Protein AF-A0A2P7NRG8-F1 (afdb_monomer)

Sequence (167 aa):
MPRMRILTASEQETFDRPPVFDHRERKQYFSLPKGLMDIATTLRSPISQIGFLLMCGYFKATKRFYLPQDFHKRDIEAVARILTLQNVNFTADGYPKQTRARHQKFILDFYGFAPFNEKAKTSIAVEVSTMTRAHLKPKLIFDRCVDFLIQQRTQVPTVRSLTDIIR

Radius of gyration: 17.37 Å; Cα contacts (8 Å, |Δi|>4): 167; chains: 1; bounding box: 46×34×47 Å

Nearest PDB structures (foldseek):
  7qd6-assembly1_A  TM=7.737E-01  e=8.400E-04  Bacillus thuringiensis
  7qd8-assembly1_B  TM=7.919E-01  e=2.212E-03  Bacillus thuringiensis

Organism: NCBI:txid2116706

Foldseek 3Di:
DDQPPLDDPVRQCCLQAQDDDDPVLLVVLLPDPPVQLVVLLPDPDLLLSLQLSQQSSSCVVQLAGHQQVRDDPVSSVSSCVVSVHPPDDHDSVVCDPVSVVVSVVVSLVVVVAAECDPVLLVVLLVVLVVVVVVVDRSNVSLVVSSVVRVVVRYRDDHPVSSSVSND

pLDDT: mean 94.19, std 7.09, range [42.94, 98.44]

InterPro domains:
  IPR025296 Domain of unknown function DUF4158 [PF13700] (6-166)

Secondary structure (DSSP, 8-state):
-----SS-HHHHHHHHSPP---HHHHHHHH---HHHHHHHHH-SSHHHHHHHHHHHHHHHHHS----GGGS-HHHHHHHHHHTT--S----STTS-HHHHHHHHHHHHHHHT-B---HHHHHHHHHHHHHHHHTT--HHHHHHHHHHHHHHTTB----HHHHHHHH-

Solvent-accessible surface area (backbone atoms only — not comparable to full-atom values): 9735 Å² total; per-residue (Å²): 129,87,76,85,73,63,59,55,72,67,58,45,50,61,68,61,43,67,82,86,68,56,74,67,49,44,56,60,39,62,59,60,58,66,74,61,48,54,55,34,70,70,44,91,42,72,47,49,25,39,53,47,49,52,48,48,18,46,25,71,75,65,44,31,83,70,59,65,82,60,59,53,68,71,56,55,56,50,44,29,54,76,69,72,52,73,93,75,82,76,50,47,80,69,52,44,70,69,61,49,53,54,48,51,50,54,51,26,62,72,73,62,32,43,77,72,44,71,71,52,51,55,55,47,43,56,52,47,53,53,42,54,75,68,66,54,55,63,49,59,51,52,54,49,52,51,52,50,28,55,74,69,31,27,38,46,74,49,61,65,62,52,56,63,59,74,100

Mean predicted aligned error: 3.62 Å

Structure (mmCIF, N/CA/C/O backbone):
data_AF-A0A2P7NRG8-F1
#
_entry.id   AF-A0A2P7NRG8-F1
#
loop_
_atom_site.group_PDB
_atom_site.id
_atom_site.type_symbol
_atom_site.label_atom_id
_atom_site.label_alt_id
_atom_site.label_comp_id
_atom_site.label_asym_id
_atom_site.label_entity_id
_atom_site.label_seq_id
_atom_site.pdbx_PDB_ins_code
_atom_site.Cartn_x
_atom_site.Cartn_y
_atom_site.Cartn_z
_atom_site.occupancy
_atom_site.B_iso_or_equiv
_atom_site.auth_seq_id
_atom_site.auth_comp_id
_atom_site.auth_asym_id
_atom_site.auth_atom_id
_atom_site.pdbx_PDB_model_num
ATOM 1 N N . MET A 1 1 ? -7.342 19.104 24.557 1.00 42.94 1 MET A N 1
ATOM 2 C CA . MET A 1 1 ? -7.754 17.726 24.904 1.00 42.94 1 MET A CA 1
ATOM 3 C C . MET A 1 1 ? -6.701 16.748 24.392 1.00 42.94 1 MET A C 1
ATOM 5 O O . MET A 1 1 ? -6.263 16.929 23.258 1.00 42.94 1 MET A O 1
ATOM 9 N N . PRO A 1 2 ? -6.243 15.773 25.195 1.00 47.59 2 PRO A N 1
ATOM 10 C CA . PRO A 1 2 ? -5.297 14.758 24.737 1.00 47.59 2 PRO A CA 1
ATOM 11 C C . PRO A 1 2 ? -5.916 13.935 23.598 1.00 47.59 2 PRO A C 1
ATOM 13 O O . PRO A 1 2 ? -7.058 13.490 23.679 1.00 47.59 2 PRO A O 1
ATOM 16 N N . ARG A 1 3 ? -5.173 13.787 22.497 1.00 57.59 3 ARG A N 1
ATOM 17 C CA . ARG A 1 3 ? -5.624 13.081 21.291 1.00 57.59 3 ARG A CA 1
ATOM 18 C C . ARG A 1 3 ? -5.752 11.587 21.606 1.00 57.59 3 ARG A C 1
ATOM 20 O O . ARG A 1 3 ? -4.768 10.977 22.018 1.00 57.59 3 ARG A O 1
ATOM 27 N N . MET A 1 4 ? -6.925 10.989 21.376 1.00 69.62 4 MET A N 1
ATOM 28 C CA . MET A 1 4 ? -7.108 9.539 21.505 1.00 69.62 4 MET A CA 1
ATOM 29 C C . MET A 1 4 ? -6.109 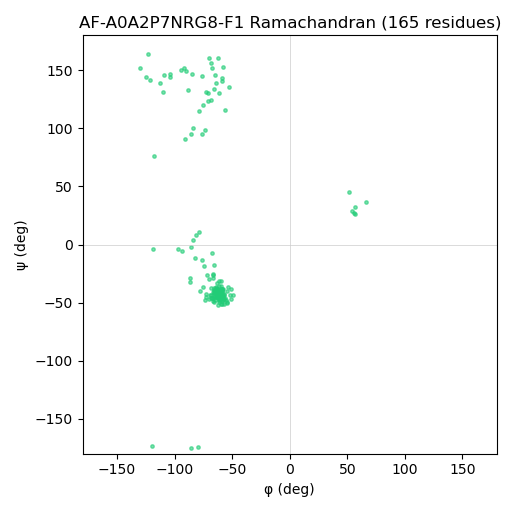8.811 20.596 1.00 69.62 4 MET A C 1
ATOM 31 O O . MET A 1 4 ? -6.137 8.952 19.367 1.00 69.62 4 MET A O 1
ATOM 35 N N . ARG A 1 5 ? -5.197 8.052 21.209 1.00 80.44 5 ARG A N 1
ATOM 36 C CA . ARG A 1 5 ? -4.162 7.289 20.512 1.00 80.44 5 ARG A CA 1
ATOM 37 C C . ARG A 1 5 ? -4.694 5.888 20.221 1.00 80.44 5 ARG A C 1
ATOM 39 O O . ARG A 1 5 ? -4.578 4.999 21.051 1.00 80.44 5 ARG A O 1
ATOM 46 N N . ILE A 1 6 ? -5.308 5.727 19.047 1.00 89.00 6 ILE A N 1
ATOM 47 C CA . ILE A 1 6 ? -5.890 4.450 18.590 1.00 89.00 6 ILE A CA 1
ATOM 48 C C . ILE A 1 6 ? -4.800 3.384 18.393 1.00 89.00 6 ILE A C 1
ATOM 50 O O . ILE A 1 6 ? -4.977 2.239 18.796 1.00 89.00 6 ILE A O 1
ATOM 54 N N . LEU A 1 7 ? -3.667 3.789 17.811 1.00 91.38 7 LEU A N 1
ATOM 55 C CA . LEU A 1 7 ? -2.483 2.962 17.575 1.00 91.38 7 LEU A CA 1
ATOM 56 C C . LEU A 1 7 ? -1.244 3.613 18.207 1.00 91.38 7 LEU A C 1
ATOM 58 O O . LEU A 1 7 ? -1.085 4.842 18.172 1.00 91.38 7 LEU A O 1
ATOM 62 N N . THR A 1 8 ? -0.337 2.799 18.742 1.00 92.62 8 THR A N 1
ATOM 63 C CA . THR A 1 8 ? 1.008 3.212 19.174 1.00 92.62 8 THR A CA 1
ATOM 64 C C . THR A 1 8 ? 1.829 3.733 17.988 1.00 92.62 8 THR A C 1
ATOM 66 O O . THR A 1 8 ? 1.511 3.456 16.840 1.00 92.62 8 THR A O 1
ATOM 69 N N . ALA A 1 9 ? 2.900 4.498 18.226 1.00 90.69 9 ALA A N 1
ATOM 70 C CA . ALA A 1 9 ? 3.699 5.060 17.123 1.00 90.69 9 ALA A CA 1
ATOM 71 C C . ALA A 1 9 ? 4.312 3.961 16.241 1.00 90.69 9 ALA A C 1
ATOM 73 O O . ALA A 1 9 ? 4.294 4.091 15.024 1.00 90.69 9 ALA A O 1
ATOM 74 N N . SER A 1 10 ? 4.774 2.869 16.855 1.00 92.62 10 SER A N 1
ATOM 75 C CA . SER A 1 10 ? 5.335 1.722 16.139 1.00 92.62 10 SER A CA 1
ATOM 76 C C . SER A 1 10 ? 4.292 1.013 15.269 1.00 92.62 10 SER A C 1
ATOM 78 O O . SER A 1 10 ? 4.576 0.685 14.120 1.00 92.62 10 SER A O 1
ATOM 80 N N . GLU A 1 11 ? 3.057 0.846 15.753 1.00 93.56 11 GLU A N 1
ATOM 81 C CA . GLU A 1 11 ? 1.967 0.287 14.940 1.00 93.56 11 GLU A CA 1
ATOM 82 C C . GLU A 1 11 ? 1.607 1.202 13.767 1.00 93.56 11 GLU A C 1
ATOM 84 O O . GLU A 1 11 ? 1.375 0.718 12.660 1.00 93.56 11 GLU A O 1
ATOM 89 N N . GLN A 1 12 ? 1.593 2.523 13.985 1.00 93.19 12 GLN A N 1
ATOM 90 C CA . GLN A 1 12 ? 1.319 3.475 12.907 1.00 93.19 12 GLN A CA 1
ATOM 91 C C . GLN A 1 12 ? 2.399 3.423 11.828 1.00 93.19 12 GLN A C 1
ATOM 93 O O . GLN A 1 12 ? 2.084 3.365 10.641 1.00 93.19 12 GLN A O 1
ATOM 98 N N . GLU A 1 13 ? 3.664 3.403 12.243 1.00 92.19 13 GLU A N 1
ATOM 99 C CA . GLU A 1 13 ? 4.799 3.285 11.336 1.00 92.19 13 GLU A CA 1
ATOM 100 C C . GLU A 1 13 ? 4.755 1.972 10.551 1.00 92.19 13 GLU A C 1
ATOM 102 O O . GLU A 1 13 ? 4.881 1.990 9.329 1.00 92.19 13 GLU A O 1
ATOM 107 N N . THR A 1 14 ? 4.491 0.852 11.225 1.00 93.31 14 THR A N 1
ATOM 108 C CA . THR A 1 14 ? 4.376 -0.468 10.586 1.00 93.31 14 THR A CA 1
ATOM 109 C C . THR A 1 14 ? 3.272 -0.487 9.530 1.00 93.31 14 THR A C 1
ATOM 111 O O . THR A 1 14 ? 3.451 -1.058 8.458 1.00 93.31 14 THR A O 1
ATOM 114 N N . PHE A 1 15 ? 2.137 0.161 9.803 1.00 94.31 15 PHE A N 1
ATOM 115 C CA . PHE A 1 15 ? 1.013 0.219 8.872 1.00 94.31 15 PHE A CA 1
ATOM 116 C C . PHE A 1 15 ? 1.281 1.138 7.669 1.00 94.31 15 PHE A C 1
ATOM 118 O O . PHE A 1 15 ? 0.936 0.816 6.527 1.00 94.31 15 PHE A O 1
ATOM 125 N N . ASP A 1 16 ? 1.872 2.311 7.907 1.00 94.88 16 ASP A N 1
ATOM 126 C CA . ASP A 1 16 ? 2.075 3.312 6.860 1.00 94.88 16 ASP A CA 1
ATOM 127 C C . ASP A 1 16 ? 3.324 3.052 5.996 1.00 94.88 16 ASP A C 1
ATOM 129 O O . ASP A 1 16 ? 3.419 3.642 4.917 1.00 94.88 16 ASP A O 1
ATOM 133 N N . ARG A 1 17 ? 4.220 2.136 6.397 1.00 96.19 17 ARG A N 1
ATOM 134 C CA . ARG A 1 17 ? 5.406 1.692 5.636 1.00 96.19 17 ARG A CA 1
ATOM 135 C C . ARG A 1 17 ? 5.130 0.465 4.752 1.00 96.19 17 ARG A C 1
ATOM 137 O O . ARG A 1 17 ? 4.270 -0.350 5.090 1.00 96.19 17 ARG A O 1
ATOM 144 N N . PRO A 1 18 ? 5.859 0.288 3.629 1.00 97.31 18 PRO A N 1
ATOM 145 C CA . PRO A 1 18 ? 5.776 -0.946 2.856 1.00 97.31 18 PRO A CA 1
ATOM 146 C C . PRO A 1 18 ? 6.159 -2.164 3.705 1.00 97.31 18 PRO A C 1
ATOM 148 O O . PRO A 1 18 ? 7.100 -2.069 4.503 1.00 97.31 18 PRO A O 1
ATOM 151 N N . PRO A 1 19 ? 5.498 -3.318 3.507 1.00 96.38 19 PRO A N 1
ATOM 152 C CA . PRO A 1 19 ? 5.846 -4.544 4.215 1.00 96.38 19 PRO A CA 1
ATOM 153 C C . PRO A 1 19 ? 7.299 -4.941 3.931 1.00 96.38 19 PRO A C 1
ATOM 155 O O . PRO A 1 19 ? 7.789 -4.816 2.806 1.00 96.38 19 PRO A O 1
ATOM 158 N N . VAL A 1 20 ? 7.994 -5.428 4.957 1.00 96.62 20 VAL A N 1
ATOM 159 C CA . VAL A 1 20 ? 9.345 -5.975 4.809 1.00 96.62 20 VAL A CA 1
ATOM 160 C C . VAL A 1 20 ? 9.218 -7.428 4.378 1.00 96.62 20 VAL A C 1
ATOM 162 O O . VAL A 1 20 ? 8.970 -8.296 5.207 1.00 96.62 20 VAL A O 1
ATOM 165 N N . PHE A 1 21 ? 9.392 -7.689 3.085 1.00 97.06 21 PHE A N 1
ATOM 166 C CA . PHE A 1 21 ? 9.277 -9.046 2.562 1.00 97.06 21 PHE A CA 1
ATOM 167 C C . PHE A 1 21 ? 10.496 -9.915 2.886 1.00 97.06 21 PHE A C 1
ATOM 169 O O . PHE A 1 21 ? 11.649 -9.465 2.820 1.00 97.06 21 PHE A O 1
ATOM 176 N N . ASP A 1 22 ? 10.263 -11.198 3.135 1.00 95.88 22 ASP A N 1
ATOM 177 C CA . ASP A 1 22 ? 11.290 -12.235 3.071 1.00 95.88 22 ASP A CA 1
ATOM 178 C C . ASP A 1 22 ? 11.563 -12.681 1.612 1.00 95.88 22 ASP A C 1
ATOM 180 O O . ASP A 1 22 ? 11.105 -12.074 0.639 1.00 95.88 22 ASP A O 1
ATOM 184 N N . HIS A 1 23 ? 12.394 -13.705 1.407 1.00 92.81 23 HIS A N 1
ATOM 185 C CA . HIS A 1 23 ? 12.678 -14.207 0.056 1.00 92.81 23 HIS A CA 1
ATOM 186 C C . HIS A 1 23 ? 11.446 -14.840 -0.622 1.00 92.81 23 HIS A C 1
ATOM 188 O O . HIS A 1 23 ? 11.235 -14.658 -1.826 1.00 92.81 23 HIS A O 1
ATOM 194 N N . ARG A 1 24 ? 10.637 -15.596 0.129 1.00 95.31 24 ARG A N 1
ATOM 195 C CA . ARG A 1 24 ? 9.447 -16.288 -0.387 1.00 95.31 24 ARG A CA 1
ATOM 196 C C . ARG A 1 24 ? 8.363 -15.282 -0.755 1.00 95.31 24 ARG A C 1
ATOM 198 O O . ARG A 1 24 ? 7.804 -15.369 -1.846 1.00 95.31 24 ARG A O 1
ATOM 205 N N . GLU A 1 25 ? 8.142 -14.289 0.095 1.00 97.06 25 GLU A N 1
ATOM 206 C CA . GLU A 1 25 ? 7.196 -13.202 -0.120 1.00 97.06 25 GLU A CA 1
ATOM 207 C C . GLU A 1 25 ? 7.583 -12.349 -1.326 1.00 97.06 25 GLU A C 1
ATOM 209 O O . GLU A 1 25 ? 6.726 -12.071 -2.160 1.00 97.06 25 GLU A O 1
ATOM 214 N N . ARG A 1 26 ? 8.868 -12.011 -1.513 1.00 96.12 26 ARG A N 1
ATOM 215 C CA . ARG A 1 26 ? 9.313 -11.326 -2.744 1.00 96.12 26 ARG A CA 1
ATOM 216 C C . ARG A 1 26 ? 8.964 -12.128 -3.991 1.00 96.12 26 ARG A C 1
ATOM 218 O O . ARG A 1 26 ? 8.422 -11.572 -4.943 1.00 96.12 26 ARG A O 1
ATOM 225 N N . LYS A 1 27 ? 9.240 -13.436 -3.983 1.00 93.06 27 LYS A N 1
ATOM 226 C CA . LYS A 1 27 ? 8.897 -14.321 -5.105 1.00 93.06 27 LYS A CA 1
ATOM 227 C C . LYS A 1 27 ? 7.386 -14.349 -5.344 1.00 93.06 27 LYS A C 1
ATOM 229 O O . LYS A 1 27 ? 6.956 -14.297 -6.489 1.00 93.06 27 LYS A O 1
ATOM 234 N N . GLN A 1 28 ? 6.580 -14.390 -4.287 1.00 95.19 28 GLN A N 1
ATOM 235 C CA . GLN A 1 28 ? 5.120 -14.419 -4.378 1.00 95.19 28 GLN A CA 1
ATOM 236 C C . GLN A 1 28 ? 4.518 -13.091 -4.859 1.00 95.19 28 GLN A C 1
ATOM 238 O O . GLN A 1 28 ? 3.625 -13.081 -5.714 1.00 95.19 28 GLN A O 1
ATOM 243 N N . TYR A 1 29 ? 4.956 -11.965 -4.298 1.00 96.94 29 TYR A N 1
ATOM 244 C CA . TYR A 1 29 ? 4.340 -10.662 -4.533 1.00 96.94 29 TYR A CA 1
ATOM 245 C C . TYR A 1 29 ? 4.887 -9.955 -5.772 1.00 96.94 29 TYR A C 1
ATOM 247 O O . TYR A 1 29 ? 4.120 -9.256 -6.429 1.00 96.94 29 TYR A O 1
ATOM 255 N N . PHE A 1 30 ? 6.146 -10.193 -6.157 1.00 95.44 30 PHE A N 1
ATOM 256 C CA . PHE A 1 30 ? 6.718 -9.657 -7.399 1.00 95.44 30 PHE A CA 1
ATOM 257 C C . PHE A 1 30 ? 6.614 -10.611 -8.595 1.00 95.44 30 PHE A C 1
ATOM 259 O O . PHE A 1 30 ? 6.884 -10.202 -9.721 1.00 95.44 30 PHE A O 1
ATOM 266 N N . SER A 1 31 ? 6.142 -11.848 -8.397 1.00 91.81 31 SER A N 1
ATOM 267 C CA . SER A 1 31 ? 5.600 -12.651 -9.497 1.00 91.81 31 SER A CA 1
ATOM 268 C C . SER A 1 31 ? 4.201 -12.132 -9.847 1.00 91.81 31 SER A C 1
ATOM 270 O O . SER A 1 31 ? 3.196 -12.437 -9.187 1.00 91.81 31 SER A O 1
ATOM 272 N N . LEU A 1 32 ? 4.159 -11.254 -10.850 1.00 90.00 32 LEU A N 1
ATOM 273 C CA . LEU A 1 32 ? 2.937 -10.617 -11.326 1.00 90.00 32 LEU A CA 1
ATOM 274 C C . LEU A 1 32 ? 2.334 -11.379 -12.517 1.00 90.00 32 LEU A C 1
ATOM 276 O O . LEU A 1 32 ? 3.072 -11.976 -13.303 1.00 90.00 32 LEU A O 1
ATOM 280 N N . PRO A 1 33 ? 1.000 -11.337 -12.690 1.00 92.19 33 PRO A N 1
ATOM 281 C CA . PRO A 1 33 ? 0.352 -11.856 -13.888 1.00 92.19 33 PRO A CA 1
ATOM 282 C C . PRO A 1 33 ? 0.870 -11.177 -15.158 1.00 92.19 33 PRO A C 1
ATOM 284 O O . PRO A 1 33 ? 1.236 -9.999 -15.133 1.00 92.19 33 PRO A O 1
ATOM 287 N N . LYS A 1 34 ? 0.807 -11.901 -16.283 1.00 91.38 34 LYS A N 1
ATOM 288 C CA . LYS A 1 34 ? 1.301 -11.437 -17.587 1.00 91.38 34 LYS A CA 1
ATOM 289 C C . LYS A 1 34 ? 0.806 -10.031 -17.949 1.00 91.38 34 LYS A C 1
ATOM 291 O O . LYS A 1 34 ? 1.620 -9.200 -18.312 1.00 91.38 34 LYS A O 1
ATOM 296 N N . GLY A 1 35 ? -0.475 -9.718 -17.734 1.00 91.38 35 GLY A N 1
ATOM 297 C CA . GLY A 1 35 ? -1.022 -8.390 -18.051 1.00 91.38 35 GLY A CA 1
ATOM 298 C C . GLY A 1 35 ? -0.334 -7.222 -17.325 1.00 91.38 35 GLY A C 1
ATOM 299 O O . GLY A 1 35 ? -0.105 -6.179 -17.929 1.00 91.38 35 GLY A O 1
ATOM 300 N N . LEU A 1 36 ? 0.057 -7.392 -16.055 1.00 93.81 36 LEU A N 1
ATOM 301 C CA . LEU A 1 36 ? 0.825 -6.367 -15.334 1.00 93.81 36 LEU A CA 1
ATOM 302 C C . LEU A 1 36 ? 2.287 -6.330 -15.796 1.00 93.81 36 LEU A C 1
ATOM 304 O O . LEU A 1 36 ? 2.865 -5.251 -15.897 1.00 93.81 36 LEU A O 1
ATOM 308 N N . MET A 1 37 ? 2.880 -7.487 -16.099 1.00 93.56 37 MET A N 1
ATOM 309 C CA . MET A 1 37 ? 4.241 -7.544 -16.641 1.00 93.56 37 MET A CA 1
ATOM 310 C C . MET A 1 37 ? 4.338 -6.884 -18.020 1.00 93.56 37 MET A C 1
ATOM 312 O O . MET A 1 37 ? 5.282 -6.138 -18.257 1.00 93.56 37 MET A O 1
ATOM 316 N N . ASP A 1 38 ? 3.346 -7.081 -18.887 1.00 92.94 38 ASP A N 1
ATOM 317 C CA . ASP A 1 38 ? 3.278 -6.456 -20.209 1.00 92.94 38 ASP A CA 1
ATOM 318 C C . ASP A 1 38 ? 3.168 -4.927 -20.082 1.00 92.94 38 ASP A C 1
ATOM 320 O O . ASP A 1 38 ? 3.883 -4.190 -20.757 1.00 92.94 38 ASP A O 1
ATOM 324 N N . ILE A 1 39 ? 2.351 -4.416 -19.148 1.00 92.44 39 ILE A N 1
ATOM 325 C CA . ILE A 1 39 ? 2.325 -2.972 -18.859 1.00 92.44 39 ILE A CA 1
ATOM 326 C C . ILE A 1 39 ? 3.711 -2.504 -18.420 1.00 92.44 39 ILE A C 1
ATOM 328 O O . ILE A 1 39 ? 4.212 -1.516 -18.952 1.00 92.44 39 ILE A O 1
ATOM 332 N N . ALA A 1 40 ? 4.347 -3.211 -17.485 1.00 92.31 40 ALA A N 1
ATOM 333 C CA . ALA A 1 40 ? 5.650 -2.820 -16.975 1.00 92.31 40 ALA A CA 1
ATOM 334 C C . ALA A 1 40 ? 6.703 -2.718 -18.081 1.00 92.31 40 ALA A C 1
ATOM 336 O O . ALA A 1 40 ? 7.395 -1.709 -18.161 1.00 92.31 40 ALA A O 1
ATOM 337 N N . THR A 1 41 ? 6.806 -3.713 -18.960 1.00 89.00 41 THR A N 1
ATOM 338 C CA . THR A 1 41 ? 7.824 -3.730 -20.021 1.00 89.00 41 THR A CA 1
ATOM 339 C C . THR A 1 41 ? 7.614 -2.632 -21.064 1.00 89.00 41 THR A C 1
ATOM 341 O O . THR A 1 41 ? 8.592 -2.145 -21.623 1.00 89.00 41 THR A O 1
ATOM 344 N N . THR A 1 42 ? 6.380 -2.156 -21.266 1.00 91.81 42 THR A N 1
ATOM 345 C CA . THR A 1 42 ? 6.093 -1.027 -22.176 1.00 91.81 42 THR A CA 1
ATOM 346 C C . THR A 1 42 ? 6.454 0.355 -21.609 1.00 91.81 42 THR A C 1
ATOM 348 O O . THR A 1 42 ? 6.495 1.340 -22.353 1.00 91.81 42 THR A O 1
ATOM 351 N N . LEU A 1 43 ? 6.723 0.477 -20.301 1.00 93.81 43 LEU A N 1
ATOM 352 C CA . LEU A 1 43 ? 7.100 1.759 -19.699 1.00 93.81 43 LEU A CA 1
ATOM 353 C C . LEU A 1 43 ? 8.515 2.166 -20.132 1.00 93.81 43 LEU A C 1
ATOM 355 O O . LEU A 1 43 ? 9.468 1.410 -19.989 1.00 93.81 43 LEU A O 1
ATOM 359 N N . ARG A 1 44 ? 8.663 3.414 -20.594 1.00 88.69 44 ARG A N 1
ATOM 360 C CA . ARG A 1 44 ? 9.900 3.921 -21.223 1.00 88.69 44 ARG A CA 1
ATOM 361 C C . ARG A 1 44 ? 11.115 4.030 -20.297 1.00 88.69 44 ARG A C 1
ATOM 363 O O . ARG A 1 44 ? 12.239 4.009 -20.777 1.00 88.69 44 ARG A O 1
ATOM 370 N N . SER A 1 45 ? 10.903 4.243 -18.998 1.00 93.81 45 SER A N 1
ATOM 371 C CA . SER A 1 45 ? 11.983 4.517 -18.041 1.00 93.81 45 SER A CA 1
ATOM 372 C C . SER A 1 45 ? 12.176 3.338 -17.089 1.00 93.81 45 SER A C 1
ATOM 374 O O . SER A 1 45 ? 11.191 2.950 -16.452 1.00 93.81 45 SER A O 1
ATOM 376 N N . PRO A 1 46 ? 13.414 2.849 -16.883 1.00 95.69 46 PRO A N 1
ATOM 377 C CA . PRO A 1 46 ? 13.723 1.820 -15.887 1.00 95.69 46 PRO A CA 1
ATOM 378 C C . PRO A 1 46 ? 13.182 2.140 -14.485 1.00 95.69 46 PRO A C 1
ATOM 380 O O . PRO A 1 46 ? 12.647 1.268 -13.804 1.00 95.69 46 PRO A O 1
ATOM 383 N N . ILE A 1 47 ? 13.225 3.413 -14.073 1.00 96.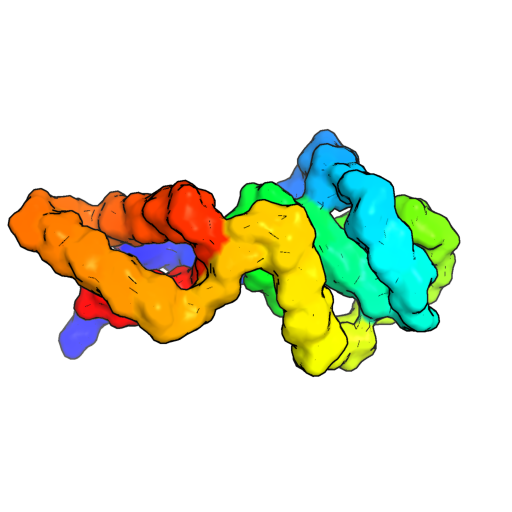31 47 ILE A N 1
ATOM 384 C CA . ILE A 1 47 ? 12.671 3.863 -12.785 1.00 96.31 47 ILE A CA 1
ATOM 385 C C . ILE A 1 47 ? 11.151 3.664 -12.747 1.00 96.31 47 ILE A C 1
ATOM 387 O O . ILE A 1 47 ? 10.605 3.2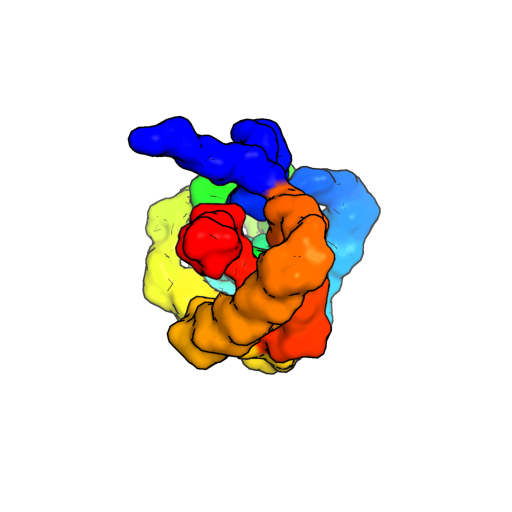09 -11.744 1.00 96.31 47 ILE A O 1
ATOM 391 N N . SER A 1 48 ? 10.458 3.963 -13.849 1.00 96.31 48 SER A N 1
ATOM 392 C CA . SER A 1 48 ? 9.010 3.750 -13.950 1.00 96.31 48 SER A CA 1
ATOM 393 C C . SER A 1 48 ? 8.647 2.266 -13.973 1.00 96.31 48 SER A C 1
ATOM 395 O O . SER A 1 48 ? 7.651 1.900 -13.355 1.00 96.31 48 SER A O 1
ATOM 397 N N . GLN A 1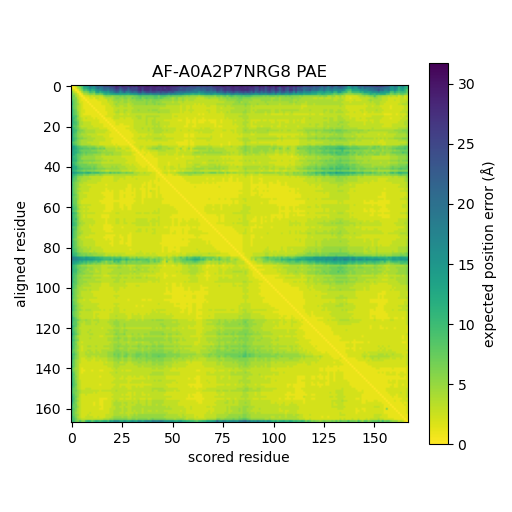 49 ? 9.448 1.421 -14.630 1.00 96.88 49 GLN A N 1
ATOM 398 C CA . GLN A 1 49 ? 9.257 -0.034 -14.647 1.00 96.88 49 GLN A CA 1
ATOM 399 C C . GLN A 1 49 ? 9.380 -0.622 -13.237 1.00 96.88 49 GLN A C 1
ATOM 401 O O . GLN A 1 49 ? 8.462 -1.286 -12.754 1.00 96.88 49 GLN A O 1
ATOM 406 N N . ILE A 1 50 ? 10.478 -0.302 -12.543 1.00 97.38 50 ILE A N 1
ATOM 407 C CA . ILE A 1 50 ? 10.725 -0.752 -11.169 1.00 97.38 50 ILE A CA 1
ATOM 408 C C . ILE A 1 50 ? 9.641 -0.221 -10.228 1.00 97.38 50 ILE A C 1
ATOM 410 O O . ILE A 1 50 ? 9.029 -0.983 -9.481 1.00 97.38 50 ILE A O 1
ATOM 414 N N . GLY A 1 51 ? 9.360 1.082 -10.293 1.00 97.62 51 GLY A N 1
ATOM 415 C CA . GLY A 1 51 ? 8.357 1.722 -9.448 1.00 97.62 51 GLY A CA 1
ATOM 416 C C . GLY A 1 51 ? 6.950 1.160 -9.658 1.00 97.62 51 GLY A C 1
ATOM 417 O O . GLY A 1 51 ? 6.191 1.032 -8.697 1.00 97.62 51 GLY A O 1
ATOM 418 N N . PHE A 1 52 ? 6.598 0.788 -10.892 1.00 98.06 52 PHE A N 1
ATOM 419 C CA . PHE A 1 52 ? 5.330 0.131 -11.200 1.00 98.06 52 PHE A CA 1
ATOM 420 C C . PHE A 1 52 ? 5.250 -1.274 -10.593 1.00 98.06 52 PHE A C 1
ATOM 422 O O . PHE A 1 52 ? 4.272 -1.573 -9.905 1.00 98.06 52 PHE A O 1
ATOM 429 N N . LEU A 1 53 ? 6.280 -2.112 -10.775 1.00 97.69 53 LEU A N 1
ATOM 430 C CA . LEU A 1 53 ? 6.314 -3.468 -10.208 1.00 97.69 53 LEU A CA 1
ATOM 431 C C . LEU A 1 53 ? 6.250 -3.464 -8.678 1.00 97.69 53 LEU A C 1
ATOM 433 O O . LEU A 1 53 ? 5.503 -4.251 -8.096 1.00 97.69 53 LEU A O 1
ATOM 437 N N . LEU A 1 54 ? 6.990 -2.560 -8.030 1.00 98.19 54 LEU A N 1
ATOM 438 C CA . LEU A 1 54 ? 6.961 -2.410 -6.574 1.00 98.19 54 LEU A CA 1
ATOM 439 C C . LEU A 1 54 ? 5.562 -2.044 -6.084 1.00 98.19 54 LEU A C 1
ATOM 441 O O . LEU A 1 54 ? 5.040 -2.685 -5.175 1.00 98.19 54 LEU A O 1
ATOM 445 N N . MET A 1 55 ? 4.910 -1.071 -6.727 1.00 98.25 55 MET A N 1
ATOM 446 C CA . MET A 1 55 ? 3.532 -0.711 -6.389 1.00 98.25 55 MET A CA 1
ATOM 447 C C . MET A 1 55 ? 2.563 -1.873 -6.594 1.00 98.25 55 MET A C 1
ATOM 449 O O . MET A 1 55 ? 1.684 -2.068 -5.758 1.00 98.25 55 MET A O 1
ATOM 453 N N . CYS A 1 56 ? 2.728 -2.661 -7.658 1.00 98.19 56 CYS A N 1
ATOM 454 C CA . CYS A 1 56 ? 1.916 -3.853 -7.883 1.00 98.19 56 CYS A CA 1
ATOM 455 C C . CYS A 1 56 ? 2.097 -4.877 -6.760 1.00 98.19 56 CYS A C 1
ATOM 457 O O . CYS A 1 56 ? 1.103 -5.384 -6.245 1.00 98.19 56 CYS A O 1
ATOM 459 N N . GLY A 1 57 ? 3.341 -5.181 -6.379 1.00 98.00 57 GLY A N 1
ATOM 460 C CA . GLY A 1 57 ? 3.638 -6.177 -5.351 1.00 98.00 57 GLY A CA 1
ATOM 461 C C . GLY A 1 57 ? 3.181 -5.749 -3.960 1.00 98.00 57 GLY A C 1
ATOM 462 O O . GLY A 1 57 ? 2.498 -6.511 -3.276 1.00 98.00 57 GLY A O 1
ATOM 463 N N . TYR A 1 58 ? 3.465 -4.506 -3.570 1.00 98.44 58 TYR A N 1
ATOM 464 C CA . TYR A 1 58 ? 2.990 -3.963 -2.299 1.00 98.44 58 TYR A CA 1
ATOM 465 C C . TYR A 1 58 ? 1.464 -3.898 -2.249 1.00 98.44 58 TYR A C 1
ATOM 467 O O . TYR A 1 58 ? 0.867 -4.375 -1.286 1.00 9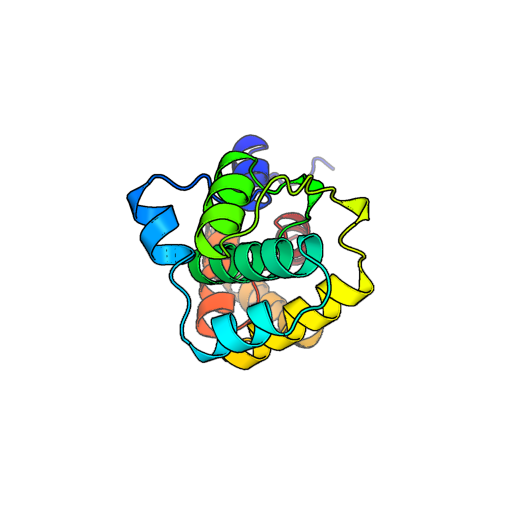8.44 58 TYR A O 1
ATOM 475 N N . PHE A 1 59 ? 0.811 -3.417 -3.313 1.00 98.38 59 PHE A N 1
ATOM 476 C CA . PHE A 1 59 ? -0.648 -3.395 -3.368 1.00 98.38 59 PHE A CA 1
ATOM 477 C C . PHE A 1 59 ? -1.240 -4.808 -3.350 1.00 98.38 59 PHE A C 1
ATOM 479 O O . PHE A 1 59 ? -2.246 -5.043 -2.688 1.00 98.38 59 PHE A O 1
ATOM 486 N N . LYS A 1 60 ? -0.617 -5.784 -4.020 1.00 97.44 60 LYS A N 1
ATOM 487 C CA . LYS A 1 60 ? -1.051 -7.187 -3.976 1.00 97.44 60 LYS A CA 1
ATOM 488 C C . LYS A 1 60 ? -1.081 -7.709 -2.537 1.00 97.44 60 LYS A C 1
ATOM 490 O O . LYS A 1 60 ? -2.069 -8.358 -2.186 1.00 97.44 60 LYS A O 1
ATOM 495 N N . ALA A 1 61 ? -0.067 -7.381 -1.735 1.00 97.31 61 ALA A N 1
ATOM 496 C CA . ALA A 1 61 ? 0.057 -7.794 -0.339 1.00 97.31 61 ALA A CA 1
ATOM 497 C C . ALA A 1 61 ? -0.898 -7.048 0.607 1.00 97.31 61 ALA A C 1
ATOM 499 O O . ALA A 1 61 ? -1.582 -7.684 1.399 1.00 97.31 61 ALA A O 1
ATOM 500 N N . THR A 1 62 ? -0.974 -5.717 0.518 1.00 97.44 62 THR A N 1
ATOM 501 C CA . THR A 1 62 ? -1.600 -4.890 1.571 1.00 97.44 62 THR A CA 1
ATOM 502 C C . THR A 1 62 ? -2.815 -4.084 1.115 1.00 97.44 62 THR A C 1
ATOM 504 O O . THR A 1 62 ? -3.440 -3.401 1.921 1.00 97.44 62 THR A O 1
ATOM 507 N N . LYS A 1 63 ? -3.157 -4.127 -0.180 1.00 98.25 63 LYS A N 1
ATOM 508 C CA . LYS A 1 63 ? -4.209 -3.304 -0.818 1.00 98.25 63 LYS A CA 1
ATOM 509 C C . LYS A 1 63 ? -3.998 -1.795 -0.635 1.00 98.25 63 LYS A C 1
ATOM 511 O O . LYS A 1 63 ? -4.944 -1.006 -0.692 1.00 98.25 63 LYS A O 1
ATOM 516 N N . ARG A 1 64 ? -2.740 -1.389 -0.448 1.00 97.38 64 ARG A N 1
ATOM 517 C CA . ARG A 1 64 ? -2.306 -0.017 -0.178 1.00 97.38 64 ARG A CA 1
ATOM 518 C C . ARG A 1 64 ? -1.166 0.391 -1.109 1.00 97.38 64 ARG A C 1
ATOM 520 O O . ARG A 1 64 ? -0.373 -0.436 -1.551 1.00 97.38 64 ARG A O 1
ATOM 527 N N . PHE A 1 65 ? -1.077 1.690 -1.381 1.00 97.94 65 PHE A N 1
ATOM 528 C CA . PHE A 1 65 ? 0.062 2.295 -2.068 1.00 97.94 65 PHE A CA 1
ATOM 529 C C . PHE A 1 65 ? 0.958 3.052 -1.092 1.00 97.94 65 PHE A C 1
ATOM 531 O O . PHE A 1 65 ? 0.474 3.679 -0.150 1.00 97.94 65 PHE A O 1
ATOM 538 N N . TYR A 1 66 ? 2.255 3.041 -1.383 1.00 97.75 66 TYR A N 1
ATOM 539 C CA . TYR A 1 66 ? 3.296 3.677 -0.582 1.00 97.75 66 TYR A CA 1
ATOM 540 C C . TYR A 1 66 ? 4.088 4.677 -1.421 1.00 97.75 66 TYR A C 1
ATOM 542 O O . TYR A 1 66 ? 4.010 4.673 -2.656 1.00 97.75 66 TYR A O 1
ATOM 550 N N . LEU A 1 67 ? 4.829 5.561 -0.756 1.00 96.44 67 LEU A N 1
ATOM 551 C CA . LEU A 1 67 ? 5.617 6.577 -1.438 1.00 96.44 67 LEU A CA 1
ATOM 552 C C . LEU A 1 67 ? 6.988 6.012 -1.862 1.00 96.44 67 LEU A C 1
ATOM 554 O O . LEU A 1 67 ? 7.537 5.169 -1.154 1.00 96.44 67 LEU A O 1
ATOM 558 N N . PRO A 1 68 ? 7.565 6.460 -2.996 1.00 97.19 68 PRO A N 1
ATOM 559 C CA . PRO A 1 68 ? 8.816 5.906 -3.520 1.00 97.19 68 PRO A CA 1
ATOM 560 C C . PRO A 1 68 ? 10.008 6.014 -2.578 1.00 97.19 68 PRO A C 1
ATOM 562 O O . PRO A 1 68 ? 10.869 5.143 -2.603 1.00 97.19 68 PRO A O 1
ATOM 565 N N . GLN A 1 69 ? 10.063 7.058 -1.747 1.00 96.81 69 GLN A N 1
ATOM 566 C CA . GLN A 1 69 ? 11.129 7.221 -0.757 1.00 96.81 69 GLN A CA 1
ATOM 567 C C . GLN A 1 69 ? 11.107 6.144 0.336 1.00 96.81 69 GLN A C 1
ATOM 569 O O . GLN A 1 69 ? 12.105 5.952 1.020 1.00 96.81 69 GLN A O 1
ATOM 574 N N . ASP A 1 70 ? 9.980 5.446 0.494 1.00 96.94 70 ASP A N 1
ATOM 575 C CA . ASP A 1 70 ? 9.811 4.404 1.500 1.00 96.94 70 ASP A CA 1
ATOM 576 C C . ASP A 1 70 ? 10.054 3.003 0.922 1.00 96.94 70 ASP A C 1
ATOM 578 O O . ASP A 1 70 ? 9.999 2.027 1.665 1.00 96.94 70 ASP A O 1
ATOM 582 N N . PHE A 1 71 ? 10.296 2.881 -0.390 1.00 97.69 71 PHE A N 1
ATOM 583 C CA . PHE A 1 71 ? 10.543 1.592 -1.032 1.00 97.69 71 PHE A CA 1
ATOM 584 C C . PHE A 1 71 ? 11.853 0.976 -0.540 1.00 97.69 71 PHE A C 1
ATOM 586 O O . PHE A 1 71 ? 12.901 1.623 -0.496 1.00 97.69 71 PHE A O 1
ATOM 593 N N . HIS A 1 72 ? 11.803 -0.312 -0.206 1.00 97.25 72 HIS A N 1
ATOM 594 C CA . HIS A 1 72 ? 12.957 -1.008 0.350 1.00 97.25 72 HIS A CA 1
ATOM 595 C C . HIS A 1 72 ? 14.017 -1.244 -0.723 1.00 97.25 72 HIS A C 1
ATOM 597 O O . HIS A 1 72 ? 13.732 -1.818 -1.774 1.00 97.25 72 HIS A O 1
ATOM 603 N N . LYS A 1 73 ? 15.276 -0.900 -0.426 1.00 96.31 73 LYS A N 1
ATOM 604 C CA . LYS A 1 73 ? 16.414 -1.106 -1.343 1.00 96.31 73 LYS A CA 1
ATOM 605 C C . LYS A 1 73 ? 16.499 -2.546 -1.868 1.00 96.31 73 LYS A C 1
ATOM 607 O O . LYS A 1 73 ? 16.667 -2.761 -3.063 1.00 96.31 73 LYS A O 1
ATOM 612 N N . ARG A 1 74 ? 16.299 -3.535 -0.991 1.00 96.06 74 ARG A N 1
ATOM 613 C CA . ARG A 1 74 ? 16.311 -4.965 -1.358 1.00 96.06 74 ARG A CA 1
ATOM 614 C C . ARG A 1 74 ? 15.205 -5.339 -2.344 1.00 96.06 74 ARG A C 1
ATOM 616 O O . ARG A 1 74 ? 15.393 -6.228 -3.169 1.00 96.06 74 ARG A O 1
ATOM 623 N N . ASP A 1 75 ? 14.053 -4.683 -2.251 1.00 97.75 75 ASP A N 1
ATOM 624 C CA . ASP A 1 75 ? 12.929 -4.934 -3.147 1.00 97.75 75 ASP A CA 1
ATOM 625 C C . ASP A 1 75 ? 13.165 -4.256 -4.497 1.00 97.75 75 ASP A C 1
ATOM 627 O O . ASP A 1 75 ? 12.934 -4.878 -5.531 1.00 97.75 75 ASP A O 1
ATOM 631 N N . ILE A 1 76 ? 13.714 -3.035 -4.497 1.00 97.19 76 ILE A N 1
ATOM 632 C CA . ILE A 1 76 ? 14.189 -2.343 -5.706 1.00 97.19 76 ILE A CA 1
ATOM 633 C C . ILE A 1 76 ? 15.184 -3.233 -6.468 1.00 97.19 76 ILE A C 1
ATOM 635 O O . ILE A 1 76 ? 15.000 -3.484 -7.657 1.00 97.19 76 ILE A O 1
ATOM 639 N N . GLU A 1 77 ? 16.197 -3.770 -5.784 1.00 95.88 77 GLU A N 1
ATOM 640 C CA . GLU A 1 77 ? 17.205 -4.665 -6.369 1.00 95.88 77 GLU A CA 1
ATOM 641 C C . GLU A 1 77 ? 16.608 -5.990 -6.869 1.00 95.88 77 GLU A C 1
ATOM 643 O O . GLU A 1 77 ? 17.039 -6.536 -7.888 1.00 95.88 77 GLU A O 1
ATOM 648 N N . ALA A 1 78 ? 15.623 -6.548 -6.160 1.00 95.94 78 ALA A N 1
ATOM 649 C CA . ALA A 1 78 ? 14.929 -7.758 -6.594 1.00 95.94 78 ALA A CA 1
ATOM 650 C C . ALA A 1 78 ? 14.109 -7.507 -7.868 1.00 95.94 78 ALA A C 1
ATOM 652 O O . ALA A 1 78 ? 14.204 -8.276 -8.823 1.00 95.94 78 ALA A O 1
ATOM 653 N N . VAL A 1 79 ? 13.352 -6.411 -7.909 1.00 96.44 79 VAL A N 1
ATOM 654 C CA . VAL A 1 79 ? 12.532 -6.025 -9.061 1.00 96.44 79 VAL A CA 1
ATOM 655 C C . VAL A 1 79 ? 13.393 -5.662 -10.272 1.00 96.44 79 VAL A C 1
ATOM 657 O O . VAL A 1 79 ? 13.076 -6.087 -11.381 1.00 96.44 79 VAL A O 1
ATOM 660 N N . ALA A 1 80 ? 14.510 -4.954 -10.081 1.00 96.06 80 ALA A N 1
ATOM 661 C CA . ALA A 1 80 ? 15.453 -4.664 -11.162 1.00 96.06 80 ALA A CA 1
ATOM 662 C C . ALA A 1 80 ? 15.966 -5.953 -11.828 1.00 96.06 80 ALA A C 1
ATOM 664 O O . ALA A 1 80 ? 15.971 -6.053 -13.054 1.00 96.06 80 ALA A O 1
ATOM 665 N N . ARG A 1 81 ? 16.302 -6.977 -11.027 1.00 94.75 81 ARG A N 1
ATOM 666 C CA . ARG A 1 81 ? 16.708 -8.298 -11.534 1.00 94.75 81 ARG A CA 1
ATOM 667 C C . ARG A 1 81 ? 15.589 -9.018 -12.283 1.00 94.75 81 ARG A C 1
ATOM 669 O O . ARG A 1 81 ? 15.856 -9.584 -13.337 1.00 94.75 81 ARG A O 1
ATOM 676 N N . ILE A 1 82 ? 14.352 -8.975 -11.778 1.00 93.38 82 ILE A N 1
ATOM 677 C CA . ILE A 1 82 ? 13.177 -9.559 -12.459 1.00 93.38 82 ILE A CA 1
ATOM 678 C C . ILE A 1 82 ? 12.982 -8.933 -13.845 1.00 93.38 82 ILE A C 1
ATOM 680 O O . ILE A 1 82 ? 12.655 -9.631 -14.798 1.00 93.38 82 ILE A O 1
ATOM 684 N N . LEU A 1 83 ? 13.216 -7.627 -13.959 1.00 93.31 83 LEU A N 1
ATOM 685 C CA . LEU A 1 83 ? 13.100 -6.881 -15.210 1.00 93.31 83 LEU A CA 1
ATOM 686 C C . LEU A 1 83 ? 14.353 -6.964 -16.092 1.00 93.31 83 LEU A C 1
ATOM 688 O O . LEU A 1 83 ? 14.401 -6.310 -17.129 1.00 93.31 83 LEU A O 1
ATOM 692 N N . THR A 1 84 ? 15.370 -7.742 -15.703 1.00 93.88 84 THR A N 1
ATOM 693 C CA . THR A 1 84 ? 16.665 -7.844 -16.405 1.00 93.88 84 THR A CA 1
ATOM 694 C C . THR A 1 84 ? 17.376 -6.495 -16.594 1.00 93.88 84 THR A C 1
ATOM 696 O O . THR A 1 84 ? 18.162 -6.310 -17.519 1.00 93.88 84 THR A O 1
ATOM 699 N N . LEU A 1 85 ? 17.118 -5.539 -15.698 1.00 93.19 85 LEU A N 1
ATOM 700 C CA . LEU A 1 85 ? 17.695 -4.200 -15.739 1.00 93.19 85 LEU A CA 1
ATOM 701 C C . LEU A 1 85 ? 19.030 -4.167 -14.992 1.00 93.19 85 LEU A C 1
ATOM 703 O O . LEU A 1 85 ? 19.132 -4.633 -13.856 1.00 93.19 85 LEU A O 1
ATOM 707 N N . GLN A 1 86 ? 20.046 -3.569 -15.611 1.00 88.06 86 GLN A N 1
ATOM 708 C CA . GLN A 1 86 ? 21.386 -3.437 -15.036 1.00 88.06 86 GLN A CA 1
ATOM 709 C C . GLN A 1 86 ? 21.680 -1.984 -14.657 1.00 88.06 86 GLN A C 1
ATOM 711 O O . GLN A 1 86 ? 21.246 -1.061 -15.341 1.00 88.06 86 GLN A O 1
ATOM 716 N N . ASN A 1 87 ? 22.438 -1.788 -13.571 1.00 82.69 87 ASN A N 1
ATOM 717 C CA . ASN A 1 87 ? 22.960 -0.486 -13.132 1.00 82.69 87 ASN A CA 1
ATOM 718 C C . ASN A 1 87 ? 21.899 0.620 -12.958 1.00 82.69 87 ASN A C 1
ATOM 720 O O . ASN A 1 87 ? 22.195 1.805 -13.107 1.00 82.69 87 ASN A O 1
ATOM 724 N N . VAL A 1 88 ? 20.655 0.255 -12.631 1.00 85.94 88 VAL A N 1
ATOM 725 C CA . VAL A 1 88 ? 19.593 1.243 -12.420 1.00 85.94 88 VAL A CA 1
ATOM 726 C C . VAL A 1 88 ? 19.735 1.868 -11.042 1.00 85.94 88 VAL A C 1
ATOM 728 O O . VAL A 1 88 ? 19.526 1.213 -10.022 1.00 85.94 88 VAL A O 1
ATOM 731 N N . ASN A 1 89 ? 20.027 3.165 -11.017 1.00 91.06 89 ASN A N 1
ATOM 732 C CA . ASN A 1 89 ? 19.941 3.960 -9.804 1.00 91.06 89 ASN A CA 1
ATOM 733 C C . ASN A 1 89 ? 18.503 4.467 -9.630 1.00 91.06 89 ASN A C 1
ATOM 735 O O . ASN A 1 89 ? 18.101 5.460 -10.239 1.00 91.06 89 ASN A O 1
ATOM 739 N N . PHE A 1 90 ? 17.699 3.746 -8.849 1.00 95.44 90 PHE A N 1
ATOM 740 C CA . PHE A 1 90 ? 16.339 4.177 -8.549 1.00 95.44 90 PHE A CA 1
ATOM 741 C C . PHE A 1 90 ? 16.365 5.388 -7.614 1.00 95.44 90 PHE A C 1
ATOM 743 O O . PHE A 1 90 ? 16.875 5.308 -6.498 1.00 95.44 90 PHE A O 1
ATOM 750 N N . THR A 1 91 ? 15.745 6.486 -8.040 1.00 95.25 91 THR A N 1
ATOM 751 C CA . THR A 1 91 ? 15.543 7.678 -7.213 1.00 95.25 91 THR A CA 1
ATOM 752 C C . THR A 1 91 ? 14.055 7.984 -7.095 1.00 95.25 91 THR A C 1
ATOM 754 O O . THR A 1 91 ? 13.295 7.842 -8.057 1.00 95.25 91 THR A O 1
ATOM 757 N N . ALA A 1 92 ? 13.623 8.418 -5.908 1.00 93.50 92 ALA A N 1
ATOM 758 C CA . ALA A 1 92 ? 12.223 8.762 -5.662 1.00 93.50 92 ALA A CA 1
ATOM 759 C C . ALA A 1 92 ? 11.734 9.892 -6.590 1.00 93.50 92 ALA A C 1
ATOM 761 O O . ALA A 1 92 ? 10.616 9.828 -7.105 1.00 93.50 92 ALA A O 1
ATOM 762 N N . ASP A 1 93 ? 12.596 10.874 -6.863 1.00 94.00 93 ASP A N 1
ATOM 763 C CA . ASP A 1 93 ? 12.299 12.016 -7.735 1.00 94.00 93 ASP A CA 1
ATOM 764 C C . ASP A 1 93 ? 12.181 11.620 -9.211 1.00 94.00 93 ASP A C 1
ATOM 766 O O . ASP A 1 93 ? 11.377 12.191 -9.949 1.00 94.00 93 ASP A O 1
ATOM 770 N N . GLY A 1 94 ? 12.898 10.570 -9.628 1.00 93.81 94 GLY A N 1
ATOM 771 C CA . GLY A 1 94 ? 12.750 9.964 -10.950 1.00 93.81 94 GLY A CA 1
ATOM 772 C C . GLY A 1 94 ? 11.398 9.271 -11.159 1.00 93.81 94 GLY A C 1
ATOM 773 O O . GLY A 1 94 ? 11.092 8.853 -12.279 1.00 93.81 94 GLY A O 1
ATOM 774 N N . TYR A 1 95 ? 10.572 9.155 -10.108 1.00 96.06 95 TYR A N 1
ATOM 775 C CA . TYR A 1 95 ? 9.231 8.582 -10.164 1.00 96.06 95 TYR A CA 1
ATOM 776 C C . TYR A 1 95 ? 8.137 9.606 -9.788 1.00 96.06 95 TYR A C 1
ATOM 778 O O . TYR A 1 95 ? 7.560 9.587 -8.688 1.00 96.06 95 TYR A O 1
ATOM 786 N N . PRO A 1 96 ? 7.805 10.529 -10.712 1.00 95.38 96 PRO A N 1
ATOM 787 C CA . PRO A 1 96 ? 6.992 11.697 -10.403 1.00 95.38 96 PRO A CA 1
ATOM 788 C C . PRO A 1 96 ? 5.537 11.343 -10.077 1.00 95.38 96 PRO A C 1
ATOM 790 O O . PRO A 1 96 ? 4.988 10.317 -10.487 1.00 95.38 96 PRO A O 1
ATOM 793 N N . LYS A 1 97 ? 4.880 12.242 -9.334 1.00 96.31 97 LYS A N 1
ATOM 794 C CA . LYS A 1 97 ? 3.515 12.059 -8.808 1.00 96.31 97 LYS A CA 1
ATOM 795 C C . LYS A 1 97 ? 2.483 11.725 -9.894 1.00 96.31 97 LYS A C 1
ATOM 797 O O . LYS A 1 97 ? 1.631 10.875 -9.660 1.00 96.31 97 LYS A O 1
ATOM 802 N N . GLN A 1 98 ? 2.558 12.359 -11.066 1.00 95.50 98 GLN A N 1
ATOM 803 C CA . GLN A 1 98 ? 1.613 12.113 -12.165 1.00 95.50 98 GLN A CA 1
ATOM 804 C C . GLN A 1 98 ? 1.735 10.685 -12.717 1.00 95.50 98 GLN A C 1
ATOM 806 O O . GLN A 1 98 ? 0.728 9.992 -12.863 1.00 95.50 9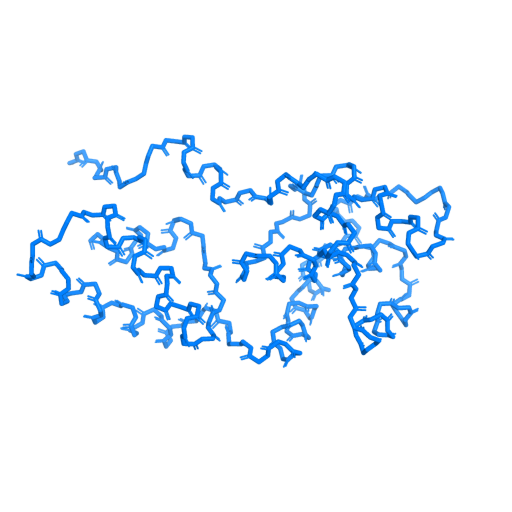8 GLN A O 1
ATOM 811 N N . THR A 1 99 ? 2.967 10.210 -12.938 1.00 95.69 99 THR A N 1
ATOM 812 C CA . THR A 1 99 ? 3.232 8.826 -13.357 1.00 95.69 99 THR A CA 1
ATOM 813 C C . THR A 1 99 ? 2.711 7.840 -12.316 1.00 95.69 99 THR A C 1
ATOM 815 O O . THR A 1 99 ? 2.004 6.895 -12.664 1.00 95.69 99 THR A O 1
ATOM 818 N N . ARG A 1 100 ? 2.970 8.107 -11.029 1.00 96.56 100 ARG A N 1
ATOM 819 C CA . ARG A 1 100 ? 2.447 7.297 -9.921 1.00 96.56 100 ARG A CA 1
ATOM 820 C C . ARG A 1 100 ? 0.926 7.241 -9.902 1.00 96.56 100 ARG A C 1
ATOM 822 O O . ARG A 1 100 ? 0.383 6.152 -9.787 1.00 96.56 100 ARG A O 1
ATOM 829 N N . ALA A 1 101 ? 0.238 8.370 -10.048 1.00 97.25 101 ALA A N 1
ATOM 830 C CA . ALA A 1 101 ? -1.225 8.409 -10.058 1.00 97.25 101 ALA A CA 1
ATOM 831 C C . ALA A 1 101 ? -1.812 7.561 -11.200 1.00 97.25 101 ALA A C 1
ATOM 833 O O . ALA A 1 101 ? -2.737 6.780 -10.982 1.00 97.25 101 ALA A O 1
ATOM 834 N N . ARG A 1 102 ? -1.225 7.643 -12.403 1.00 96.56 102 ARG A N 1
ATOM 835 C CA . ARG A 1 102 ? -1.617 6.793 -13.538 1.00 96.56 102 ARG A CA 1
ATOM 836 C C . ARG A 1 102 ? -1.395 5.308 -13.237 1.00 96.56 102 ARG A C 1
ATOM 838 O O . ARG A 1 102 ? -2.255 4.486 -13.528 1.00 96.56 102 ARG A O 1
ATOM 845 N N . HIS A 1 103 ? -0.261 4.970 -12.630 1.00 97.38 103 HIS A N 1
ATOM 846 C CA . HIS A 1 103 ? 0.061 3.598 -12.244 1.00 97.38 103 HIS A CA 1
ATOM 847 C C . HIS A 1 103 ? -0.882 3.060 -11.161 1.00 97.38 103 HIS A C 1
ATOM 849 O O . HIS A 1 103 ? -1.348 1.933 -11.284 1.00 97.38 103 HIS A O 1
ATOM 855 N N . GLN A 1 104 ? -1.222 3.865 -10.146 1.00 97.88 104 GLN A N 1
ATOM 856 C CA . GLN A 1 104 ? -2.227 3.501 -9.140 1.00 97.88 104 GLN A CA 1
ATOM 857 C C . GLN A 1 104 ? -3.557 3.162 -9.802 1.00 97.88 104 GLN A C 1
ATOM 859 O O . GLN A 1 104 ? -4.124 2.123 -9.492 1.00 97.88 104 GLN A O 1
ATOM 864 N N . LYS A 1 105 ? -4.011 3.989 -10.754 1.00 97.50 105 LYS A N 1
ATOM 865 C CA . LYS A 1 105 ? -5.241 3.726 -11.504 1.00 97.50 105 LYS A CA 1
ATOM 866 C C . LYS A 1 105 ? -5.188 2.375 -12.223 1.00 97.50 105 LYS A C 1
ATOM 868 O O . LYS A 1 105 ? -6.071 1.560 -12.008 1.00 97.50 105 LYS A O 1
ATOM 873 N N . PHE A 1 106 ? -4.127 2.097 -12.985 1.00 96.38 106 PHE A N 1
ATOM 874 C CA . PHE A 1 106 ? -3.990 0.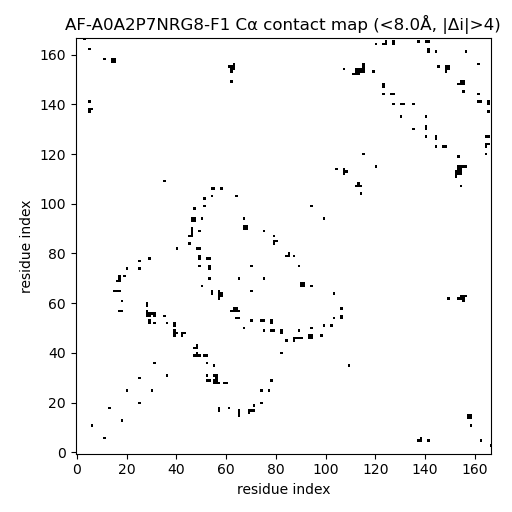803 -13.666 1.00 96.38 106 PHE A CA 1
ATOM 875 C C . PHE A 1 106 ? -3.997 -0.387 -12.704 1.00 96.38 106 PHE A C 1
ATOM 877 O O . PHE A 1 106 ? -4.609 -1.409 -12.994 1.00 96.38 106 PHE A O 1
ATOM 884 N N . ILE A 1 107 ? -3.329 -0.264 -11.556 1.00 98.06 107 ILE A N 1
ATOM 885 C CA . ILE A 1 107 ? -3.267 -1.333 -10.554 1.00 98.06 107 ILE A CA 1
ATOM 886 C C . ILE A 1 107 ? -4.641 -1.557 -9.913 1.00 98.06 107 ILE A C 1
ATOM 888 O O . ILE A 1 107 ? -5.056 -2.701 -9.736 1.00 98.06 107 ILE A O 1
ATOM 892 N N . LEU A 1 108 ? -5.347 -0.477 -9.581 1.00 98.31 108 LEU A N 1
ATOM 893 C CA . LEU A 1 108 ? -6.707 -0.521 -9.049 1.00 98.31 108 LEU A CA 1
ATOM 894 C C . LEU A 1 108 ? -7.662 -1.190 -10.042 1.00 98.31 108 LEU A C 1
ATOM 896 O O . LEU A 1 108 ? -8.307 -2.172 -9.679 1.00 98.31 108 LEU A O 1
ATOM 900 N N . ASP A 1 109 ? -7.662 -0.734 -11.296 1.00 97.50 109 ASP A N 1
ATOM 901 C CA . ASP A 1 109 ? -8.483 -1.296 -12.370 1.00 97.50 109 ASP A CA 1
ATOM 902 C C . ASP A 1 109 ? -8.178 -2.794 -12.566 1.00 97.50 109 ASP A C 1
ATOM 904 O O . ASP A 1 109 ? -9.093 -3.613 -12.625 1.00 97.50 109 ASP A O 1
ATOM 908 N N . PHE A 1 110 ? -6.895 -3.180 -12.571 1.00 96.81 110 PHE A N 1
ATOM 909 C CA . PHE A 1 110 ? -6.473 -4.575 -12.729 1.00 96.81 110 PHE A CA 1
ATOM 910 C C . PHE A 1 110 ? -6.957 -5.487 -11.591 1.00 96.81 110 PHE A C 1
ATOM 912 O O . PHE A 1 110 ? -7.405 -6.605 -11.839 1.00 96.81 110 PHE A O 1
ATOM 919 N N . TYR A 1 111 ? -6.865 -5.040 -10.335 1.00 96.38 111 TYR A N 1
ATOM 920 C CA . TYR A 1 111 ? -7.298 -5.838 -9.179 1.00 96.38 111 TYR A CA 1
ATOM 921 C C . TYR A 1 111 ? -8.797 -5.702 -8.862 1.00 96.38 111 TYR A C 1
ATOM 923 O O . TYR A 1 111 ? -9.279 -6.356 -7.927 1.00 96.38 111 TYR A O 1
ATOM 931 N N . GLY A 1 112 ? -9.524 -4.869 -9.614 1.00 97.56 112 GLY A N 1
ATOM 932 C CA . GLY A 1 112 ? -10.933 -4.560 -9.382 1.00 97.56 112 GLY A CA 1
ATOM 933 C C . GLY A 1 112 ? -11.162 -3.796 -8.080 1.00 97.56 112 GLY A C 1
ATOM 934 O O . GLY A 1 112 ? -12.130 -4.077 -7.381 1.00 97.56 112 GLY A O 1
ATOM 935 N N . PHE A 1 113 ? -10.242 -2.897 -7.717 1.00 98.44 113 PHE A N 1
ATOM 936 C CA . PHE A 1 113 ? -10.344 -2.045 -6.535 1.00 98.44 113 PHE A CA 1
ATOM 937 C C . PHE A 1 113 ? -10.722 -0.608 -6.909 1.00 98.44 113 PHE A C 1
ATOM 939 O O . PHE A 1 113 ? -10.243 -0.064 -7.897 1.00 98.44 113 PHE A O 1
ATOM 946 N N . ALA A 1 114 ? -11.526 0.045 -6.077 1.00 97.94 114 ALA A N 1
ATOM 947 C CA . ALA A 1 114 ? -11.801 1.474 -6.151 1.00 97.94 114 ALA A CA 1
ATOM 948 C C . ALA A 1 114 ? -10.789 2.282 -5.310 1.00 97.94 114 ALA A C 1
ATOM 950 O O . ALA A 1 114 ? -10.313 1.799 -4.276 1.00 97.94 114 ALA A O 1
ATOM 951 N N . PRO A 1 115 ? -10.460 3.528 -5.699 1.00 97.50 115 PRO A N 1
ATOM 952 C CA . PRO A 1 115 ? -9.643 4.408 -4.870 1.00 97.50 115 PRO A CA 1
ATOM 953 C C . PRO A 1 115 ? -10.394 4.818 -3.597 1.00 97.50 115 PRO A C 1
ATOM 955 O O . PRO A 1 115 ? -11.619 4.952 -3.594 1.00 97.50 115 PRO A O 1
ATOM 958 N N . PHE A 1 116 ? -9.652 5.107 -2.527 1.00 97.31 116 PHE A N 1
ATOM 959 C CA . PHE A 1 116 ? -10.230 5.681 -1.313 1.00 97.31 116 PHE A CA 1
ATOM 960 C C . PHE A 1 116 ? -10.600 7.157 -1.536 1.00 97.31 116 PHE A C 1
ATOM 962 O O . PHE A 1 116 ? -9.745 8.041 -1.484 1.00 97.31 116 PHE A O 1
ATOM 969 N N . ASN A 1 117 ? -11.876 7.415 -1.821 1.00 95.31 117 ASN A N 1
ATOM 970 C CA . ASN A 1 117 ? -12.433 8.733 -2.139 1.00 95.31 117 ASN A CA 1
ATOM 971 C C . ASN A 1 117 ? -13.525 9.152 -1.133 1.00 95.31 117 ASN A C 1
ATOM 973 O O . ASN A 1 117 ? -13.769 8.458 -0.149 1.00 95.31 117 ASN A O 1
ATOM 977 N N . GLU A 1 118 ? -14.205 10.276 -1.379 1.00 95.31 118 GLU A N 1
ATOM 978 C CA . GLU A 1 118 ? -15.268 10.770 -0.486 1.00 95.31 118 GLU A CA 1
ATOM 979 C C . GLU A 1 118 ? -16.406 9.762 -0.286 1.00 95.31 118 GLU A C 1
ATOM 981 O O . GLU A 1 118 ? -16.857 9.576 0.839 1.00 95.31 118 GLU A O 1
ATOM 986 N N . LYS A 1 119 ? -16.804 9.017 -1.327 1.00 95.25 119 LYS A N 1
ATOM 987 C CA . LYS A 1 119 ? -17.820 7.959 -1.195 1.00 95.25 119 LYS A CA 1
ATOM 988 C C . LYS A 1 119 ? -17.369 6.870 -0.213 1.00 95.25 119 LYS A C 1
ATOM 990 O O . LYS A 1 119 ? -18.153 6.449 0.635 1.00 95.25 119 LYS A O 1
ATOM 995 N N . ALA A 1 120 ? -16.110 6.436 -0.302 1.00 95.62 120 ALA A N 1
ATOM 996 C CA . ALA A 1 120 ? -15.542 5.463 0.631 1.00 95.62 120 ALA A CA 1
ATOM 997 C C . ALA A 1 120 ? -15.474 6.010 2.066 1.00 95.62 120 ALA A C 1
ATOM 999 O O . ALA A 1 120 ? -15.794 5.289 3.011 1.00 95.62 120 ALA A O 1
ATOM 1000 N N . LYS A 1 121 ? -15.120 7.293 2.234 1.00 96.38 121 LYS A N 1
ATOM 1001 C CA . LYS A 1 121 ? -15.122 7.962 3.545 1.00 96.38 121 LYS A CA 1
ATOM 1002 C C . LYS A 1 121 ? -16.518 7.991 4.162 1.00 96.38 121 LYS A C 1
ATOM 1004 O O . LYS A 1 121 ? -16.660 7.613 5.320 1.00 96.38 121 LYS A O 1
ATOM 1009 N N . THR A 1 122 ? -17.542 8.376 3.396 1.00 95.56 122 THR A N 1
ATOM 1010 C CA . THR A 1 122 ? -18.937 8.367 3.864 1.00 95.56 122 THR A CA 1
ATOM 1011 C C . THR A 1 122 ? -19.376 6.958 4.258 1.00 95.56 122 THR A C 1
ATOM 1013 O O . THR A 1 122 ? -19.968 6.784 5.319 1.00 95.56 122 THR A O 1
ATOM 1016 N N . SER A 1 123 ? -19.040 5.945 3.452 1.00 94.94 123 SER A N 1
ATOM 1017 C CA . SER A 1 123 ? -19.380 4.551 3.757 1.00 94.94 123 SER A CA 1
ATOM 1018 C C . SER A 1 123 ? -18.729 4.057 5.053 1.00 94.94 123 SER A C 1
ATOM 1020 O O . SER A 1 123 ? -19.409 3.443 5.869 1.00 94.94 123 SER A O 1
ATOM 1022 N N . ILE A 1 124 ? -17.439 4.344 5.272 1.00 95.94 124 ILE A N 1
ATOM 1023 C CA . ILE A 1 124 ? -16.762 4.005 6.535 1.00 95.94 124 ILE A CA 1
ATOM 1024 C C . ILE A 1 124 ? -17.372 4.756 7.711 1.00 95.94 124 ILE A C 1
ATOM 1026 O O . ILE A 1 124 ? -17.517 4.175 8.778 1.00 95.94 124 ILE A O 1
ATOM 1030 N N . ALA A 1 125 ? -17.701 6.040 7.557 1.00 96.19 125 ALA A N 1
ATOM 1031 C CA . ALA A 1 125 ? -18.215 6.842 8.664 1.00 96.19 125 ALA A CA 1
ATOM 1032 C C . ALA A 1 125 ? -19.521 6.258 9.236 1.00 96.19 125 ALA A C 1
ATOM 1034 O O . ALA A 1 125 ? -19.721 6.263 10.451 1.00 96.19 125 ALA A O 1
ATOM 1035 N N . VAL A 1 126 ? -20.380 5.694 8.379 1.00 95.88 126 VAL A N 1
ATOM 1036 C CA . VAL A 1 126 ? -21.595 4.974 8.801 1.00 95.88 126 VAL A CA 1
ATOM 1037 C C . VAL A 1 126 ? -21.247 3.724 9.618 1.00 95.88 126 VAL A C 1
ATOM 1039 O O . VAL A 1 126 ? -21.835 3.498 10.680 1.00 95.88 126 VAL A O 1
ATOM 1042 N N . GLU A 1 127 ? -20.266 2.944 9.161 1.00 95.19 127 GLU A N 1
ATOM 1043 C CA . GLU A 1 127 ? -19.803 1.731 9.845 1.00 95.19 127 GLU A CA 1
ATOM 1044 C C . GLU A 1 127 ? -19.173 2.059 11.209 1.00 95.19 127 GLU A C 1
ATOM 1046 O O . GLU A 1 127 ? -19.554 1.500 12.238 1.00 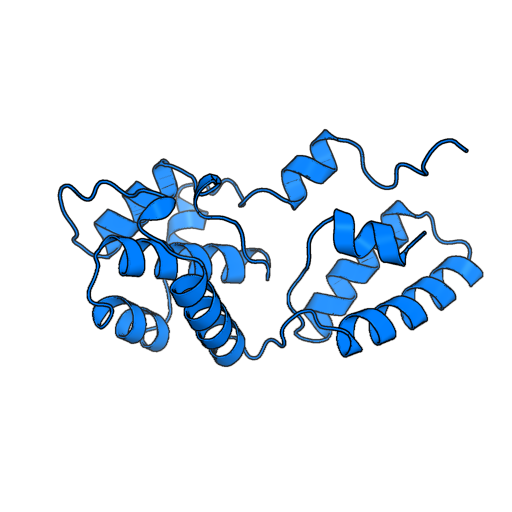95.19 127 GLU A O 1
ATOM 1051 N N . VAL A 1 128 ? -18.283 3.056 11.248 1.00 96.19 128 VAL A N 1
ATOM 1052 C CA . VAL A 1 128 ? -17.679 3.600 12.473 1.00 96.19 128 VAL A CA 1
ATOM 1053 C C . VAL A 1 128 ? -18.755 4.048 13.457 1.00 96.19 128 VAL A C 1
ATOM 1055 O O . VAL A 1 128 ? -18.705 3.671 14.624 1.00 96.19 128 VAL A O 1
ATOM 1058 N N . SER A 1 129 ? -19.755 4.809 13.004 1.00 95.81 129 SER A N 1
ATOM 1059 C CA . SER A 1 129 ? -20.853 5.280 13.857 1.00 95.81 129 SER A CA 1
ATOM 1060 C C . SER A 1 129 ? -21.614 4.116 14.503 1.00 95.81 129 SER A C 1
ATOM 1062 O O . SER A 1 129 ? -21.972 4.173 15.681 1.00 95.81 129 SER A O 1
ATOM 1064 N N . THR A 1 130 ? -21.823 3.034 13.751 1.00 96.38 130 THR A N 1
ATOM 1065 C CA . THR A 1 130 ? -22.488 1.819 14.236 1.00 96.38 130 THR A CA 1
ATOM 1066 C C . THR A 1 130 ? -21.643 1.085 15.273 1.00 96.38 130 THR A C 1
ATOM 1068 O O . THR A 1 130 ? -22.144 0.768 16.352 1.00 96.38 130 THR A O 1
ATOM 1071 N N . MET A 1 131 ? -20.349 0.901 15.010 1.00 96.94 131 MET A N 1
ATOM 1072 C CA . MET A 1 131 ? -19.427 0.268 15.956 1.00 96.94 131 MET A CA 1
ATOM 1073 C C . MET A 1 131 ? -19.218 1.090 17.238 1.00 96.94 131 MET A C 1
ATOM 1075 O O . MET A 1 131 ? -19.143 0.522 18.328 1.00 96.94 131 MET A O 1
ATOM 1079 N N . THR A 1 132 ? -19.171 2.421 17.136 1.00 94.19 132 THR A N 1
ATOM 1080 C CA . THR A 1 132 ? -19.062 3.323 18.293 1.00 94.19 132 THR A CA 1
ATOM 1081 C C . THR A 1 132 ? -20.308 3.255 19.174 1.00 94.19 132 THR A C 1
ATOM 1083 O O . THR A 1 132 ? -20.177 3.170 20.394 1.00 94.19 132 THR A O 1
ATOM 1086 N N . ARG A 1 133 ? -21.517 3.222 18.586 1.00 95.31 133 ARG A N 1
ATOM 1087 C CA . ARG A 1 133 ? -22.770 3.004 19.341 1.00 95.31 133 ARG A CA 1
ATOM 1088 C C . ARG A 1 133 ? -22.803 1.648 20.045 1.00 95.31 133 ARG A C 1
ATOM 1090 O O . ARG A 1 133 ? -23.380 1.536 21.117 1.00 95.31 133 ARG A O 1
ATOM 1097 N N . ALA A 1 134 ? -22.162 0.640 19.462 1.00 96.00 134 ALA A N 1
ATOM 1098 C CA . ALA A 1 134 ? -21.980 -0.672 20.075 1.00 96.00 134 ALA A CA 1
ATOM 1099 C C . ALA A 1 134 ? -20.802 -0.728 21.076 1.00 96.00 134 ALA A C 1
ATOM 1101 O O . ALA A 1 134 ? -20.453 -1.807 21.550 1.00 96.00 134 ALA A O 1
ATOM 1102 N N . HIS A 1 135 ? -20.189 0.414 21.411 1.00 93.12 135 HIS A N 1
ATOM 1103 C CA . HIS A 1 135 ? -19.094 0.541 22.379 1.00 93.12 135 HIS A CA 1
ATOM 1104 C C . HIS A 1 135 ? -17.857 -0.320 22.070 1.00 93.12 135 HIS A C 1
ATOM 1106 O O . HIS A 1 135 ? -17.141 -0.756 22.977 1.00 93.12 135 HIS A O 1
ATOM 1112 N N . LEU A 1 136 ? -17.561 -0.555 20.788 1.00 95.50 136 LEU A N 1
ATOM 1113 C CA . LEU A 1 136 ? -16.329 -1.241 20.402 1.00 95.50 136 LEU A CA 1
ATOM 1114 C C . LEU A 1 136 ? -15.094 -0.405 20.770 1.00 95.50 136 LEU A C 1
ATOM 1116 O O . LEU A 1 136 ? -15.082 0.823 20.689 1.00 95.50 136 LEU A O 1
ATOM 1120 N N . LYS A 1 137 ? -14.004 -1.090 21.139 1.00 94.38 137 LYS A N 1
ATOM 1121 C CA . LYS A 1 137 ? -12.717 -0.436 21.419 1.00 94.38 137 LYS A CA 1
ATOM 1122 C C . LYS A 1 137 ? -12.167 0.222 20.140 1.00 94.38 137 LYS A C 1
ATOM 1124 O O . LYS A 1 137 ? -12.158 -0.440 19.104 1.00 94.38 137 LYS A O 1
ATOM 1129 N N . PRO A 1 138 ? -11.594 1.441 20.192 1.00 93.75 138 PRO A N 1
ATOM 1130 C CA . PRO A 1 138 ? -11.122 2.155 18.998 1.00 93.75 138 PRO A CA 1
ATOM 1131 C C . PRO A 1 138 ? -10.146 1.374 18.109 1.00 93.75 138 PRO A C 1
ATOM 1133 O O . PRO A 1 138 ? -10.219 1.472 16.888 1.00 93.75 138 PRO A O 1
ATOM 1136 N N . LYS A 1 139 ? -9.250 0.572 18.702 1.00 94.44 139 LYS A N 1
ATOM 1137 C CA . LYS A 1 139 ? -8.333 -0.297 17.945 1.00 94.44 139 LYS A CA 1
ATOM 1138 C C . LYS A 1 139 ? -9.093 -1.351 17.130 1.00 94.44 139 LYS A C 1
ATOM 1140 O O . LYS A 1 139 ? -8.802 -1.533 15.959 1.00 94.44 139 LYS A O 1
ATOM 1145 N N . LEU A 1 140 ? -10.121 -1.964 17.720 1.00 95.69 140 LEU A N 1
ATOM 1146 C CA . LEU A 1 140 ? -10.977 -2.919 17.016 1.00 95.69 140 LEU A CA 1
ATOM 1147 C C . LEU A 1 140 ? -11.773 -2.237 15.894 1.00 95.69 140 LEU A C 1
ATOM 1149 O O . LEU A 1 140 ? -11.899 -2.807 14.818 1.00 95.69 140 LEU A O 1
ATOM 1153 N N . ILE A 1 141 ? -12.269 -1.014 16.117 1.00 96.81 141 ILE A N 1
ATOM 1154 C CA . ILE A 1 141 ? -12.928 -0.216 15.067 1.00 96.81 141 ILE A CA 1
ATOM 1155 C C . ILE A 1 141 ? -11.962 0.025 13.901 1.00 96.81 141 ILE A C 1
ATOM 1157 O O . ILE A 1 141 ? -12.340 -0.151 12.747 1.00 96.81 141 ILE A O 1
ATOM 1161 N N . PHE A 1 142 ? -10.708 0.385 14.189 1.00 96.88 142 PHE A N 1
ATOM 1162 C CA . PHE A 1 142 ? -9.683 0.580 13.164 1.00 96.88 142 PHE A CA 1
ATOM 1163 C C . PHE A 1 142 ? -9.450 -0.685 12.330 1.00 96.88 142 PHE A C 1
ATOM 1165 O O . PHE A 1 142 ? -9.522 -0.612 11.103 1.00 96.88 142 PHE A O 1
ATOM 1172 N N . ASP A 1 143 ? -9.229 -1.829 12.980 1.00 96.69 143 ASP A N 1
ATOM 1173 C CA . ASP A 1 143 ? -8.986 -3.102 12.291 1.00 96.69 143 ASP A CA 1
ATOM 1174 C C . ASP A 1 143 ? -10.196 -3.488 11.413 1.00 96.69 143 ASP A C 1
ATOM 1176 O O . ASP A 1 143 ? -10.042 -3.816 10.236 1.00 96.69 143 ASP A O 1
ATOM 1180 N N . ARG A 1 144 ? -11.423 -3.311 11.926 1.00 97.06 144 ARG A N 1
ATOM 1181 C CA . ARG A 1 144 ? -12.668 -3.554 11.174 1.00 97.06 144 ARG A CA 1
ATOM 1182 C C . ARG A 1 144 ? -12.847 -2.622 9.979 1.00 97.06 144 ARG A C 1
ATOM 1184 O O . ARG A 1 144 ? -13.335 -3.066 8.945 1.00 97.06 144 ARG A O 1
ATOM 1191 N N . CYS A 1 145 ? -12.440 -1.357 10.080 1.00 97.38 145 CYS A N 1
ATOM 1192 C CA . CYS A 1 145 ? -12.456 -0.437 8.941 1.00 97.38 145 CYS A CA 1
ATOM 1193 C C . CYS A 1 145 ? -11.533 -0.914 7.811 1.00 97.38 145 CYS A C 1
ATOM 1195 O O . CYS A 1 145 ? -11.885 -0.780 6.638 1.00 97.38 145 CYS A O 1
ATOM 1197 N N . VAL A 1 146 ? -10.364 -1.471 8.145 1.00 97.50 146 VAL A N 1
ATOM 1198 C CA . VAL A 1 146 ? -9.440 -2.038 7.151 1.00 97.50 146 VAL A CA 1
ATOM 1199 C C . VAL A 1 146 ? -10.069 -3.257 6.477 1.00 97.50 146 VAL A C 1
ATOM 1201 O O . VAL A 1 146 ? -10.123 -3.302 5.246 1.00 97.50 146 VAL A O 1
ATOM 1204 N N . ASP A 1 147 ? -10.608 -4.193 7.261 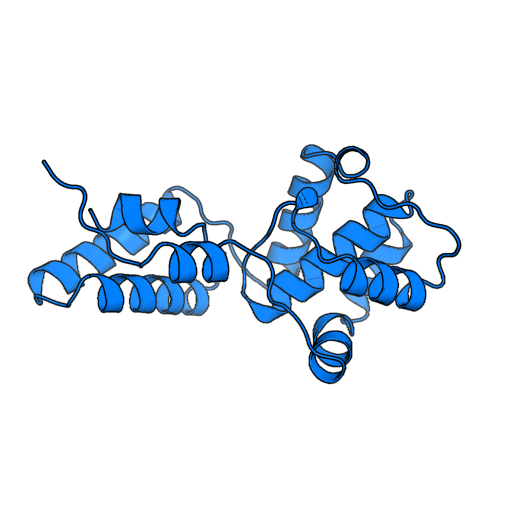1.00 97.81 147 ASP A N 1
ATOM 1205 C CA . ASP A 1 147 ? -11.289 -5.385 6.738 1.00 97.81 147 ASP A CA 1
ATOM 1206 C C . ASP A 1 147 ? -12.465 -5.012 5.827 1.00 97.81 147 ASP A C 1
ATOM 1208 O O . ASP A 1 147 ? -12.589 -5.528 4.713 1.00 97.81 147 ASP A O 1
ATOM 1212 N N . PHE A 1 148 ? -13.291 -4.059 6.266 1.00 97.19 148 PHE A N 1
ATOM 1213 C CA . PHE A 1 148 ? -14.434 -3.554 5.512 1.00 97.19 148 PHE A CA 1
ATOM 1214 C C . PHE A 1 148 ? -14.012 -2.979 4.156 1.00 97.19 148 PHE A C 1
ATOM 1216 O O . PHE A 1 148 ? -14.610 -3.307 3.131 1.00 97.19 148 PHE A O 1
ATOM 1223 N N . LEU A 1 149 ? -12.950 -2.166 4.112 1.00 97.94 149 LEU A N 1
ATOM 1224 C CA . LEU A 1 149 ? -12.433 -1.621 2.854 1.00 97.94 149 LEU A CA 1
ATOM 1225 C C . LEU A 1 149 ? -11.976 -2.716 1.900 1.00 97.94 149 LEU A C 1
ATOM 1227 O O . LEU A 1 149 ? -12.315 -2.678 0.718 1.00 97.94 149 LEU A O 1
ATOM 1231 N N . ILE A 1 150 ? -11.228 -3.697 2.403 1.00 97.81 150 ILE A N 1
ATOM 1232 C CA . ILE A 1 150 ? -10.734 -4.807 1.586 1.00 97.81 150 ILE A CA 1
ATOM 1233 C C . ILE A 1 150 ? -11.912 -5.625 1.042 1.00 97.81 150 ILE A C 1
ATOM 1235 O O . ILE A 1 150 ? -11.926 -5.954 -0.148 1.00 97.81 150 ILE A O 1
ATOM 1239 N N . GLN A 1 151 ? -12.923 -5.895 1.874 1.00 97.25 151 GLN A N 1
ATOM 1240 C CA . GLN A 1 151 ? -14.141 -6.603 1.480 1.00 97.25 151 GLN A CA 1
ATOM 1241 C C . GLN A 1 151 ? -14.921 -5.840 0.400 1.00 97.25 151 GLN A C 1
ATOM 1243 O O . GLN A 1 151 ? -15.350 -6.439 -0.585 1.00 97.25 151 GLN A O 1
ATOM 1248 N N . GLN A 1 152 ? -15.038 -4.518 0.534 1.00 96.62 152 GLN A N 1
ATOM 1249 C CA . GLN A 1 152 ? -15.674 -3.632 -0.449 1.00 96.62 152 GLN A CA 1
ATOM 1250 C C . GLN A 1 152 ? -14.775 -3.303 -1.647 1.00 96.62 152 GLN A C 1
ATOM 1252 O O . GLN A 1 152 ? -15.093 -2.406 -2.429 1.00 96.62 152 GLN A O 1
ATOM 1257 N N . ARG A 1 153 ? -13.634 -3.991 -1.794 1.00 97.88 153 ARG A N 1
ATOM 1258 C CA . ARG A 1 153 ? -12.662 -3.753 -2.868 1.00 97.88 153 ARG A CA 1
ATOM 1259 C C . ARG A 1 153 ? -12.275 -2.277 -2.973 1.00 97.88 153 ARG A C 1
ATOM 1261 O O . ARG A 1 153 ? -12.221 -1.708 -4.054 1.00 97.88 153 ARG A O 1
ATOM 1268 N N . THR A 1 154 ? -12.004 -1.632 -1.849 1.00 98.12 154 THR A N 1
ATOM 1269 C CA . THR A 1 154 ? -11.535 -0.246 -1.790 1.00 98.12 154 THR A CA 1
ATOM 1270 C C . THR A 1 154 ? -10.099 -0.212 -1.285 1.00 98.12 154 THR A C 1
ATOM 1272 O O . THR A 1 154 ? -9.720 -0.969 -0.393 1.00 98.12 154 THR A O 1
ATOM 1275 N N . GLN A 1 155 ? -9.273 0.643 -1.886 1.00 97.81 155 GLN A N 1
ATOM 1276 C CA . GLN A 1 155 ? -7.894 0.862 -1.458 1.00 97.81 155 GLN A CA 1
ATOM 1277 C C . GLN A 1 155 ? -7.832 1.189 0.039 1.00 97.81 155 GLN A C 1
ATOM 1279 O O . GLN A 1 155 ? -8.555 2.060 0.521 1.00 97.81 155 GLN A O 1
ATOM 1284 N N . VAL A 1 156 ? -6.895 0.568 0.752 1.00 98.06 156 VAL A N 1
ATOM 1285 C CA . VAL A 1 156 ? -6.628 0.877 2.159 1.00 98.06 156 VAL A CA 1
ATOM 1286 C C . VAL A 1 156 ? -5.853 2.206 2.263 1.00 98.06 156 VAL A C 1
ATOM 1288 O O . VAL A 1 156 ? -4.755 2.329 1.697 1.00 98.06 156 VAL A O 1
ATOM 1291 N N . PRO A 1 157 ? -6.398 3.235 2.946 1.00 97.00 157 PRO A N 1
ATOM 1292 C CA . PRO A 1 157 ? -5.766 4.544 3.089 1.00 97.00 157 PRO A CA 1
ATOM 1293 C C . PRO A 1 157 ? -4.795 4.565 4.274 1.00 97.00 157 PRO A C 1
ATOM 1295 O O . PRO A 1 157 ? -4.477 3.523 4.835 1.00 97.00 157 PRO A O 1
ATOM 1298 N N . THR A 1 158 ? -4.220 5.731 4.597 1.00 96.06 158 THR A N 1
ATOM 1299 C CA . THR A 1 158 ? -3.231 5.867 5.688 1.00 96.06 158 THR A CA 1
ATOM 1300 C C . THR A 1 158 ? -3.881 5.700 7.051 1.00 96.06 158 THR A C 1
ATOM 1302 O O . THR A 1 158 ? -5.090 5.911 7.199 1.00 96.06 158 THR A O 1
ATOM 1305 N N . VAL A 1 159 ? -3.064 5.410 8.067 1.00 94.62 159 VAL A N 1
ATOM 1306 C CA . VAL A 1 159 ? -3.513 5.456 9.466 1.00 94.62 159 VAL A CA 1
ATOM 1307 C C . VAL A 1 159 ? -4.196 6.784 9.745 1.00 94.62 159 VAL A C 1
ATOM 1309 O O . VAL A 1 159 ? -5.288 6.823 10.308 1.00 94.62 159 VAL A O 1
ATOM 1312 N N . ARG A 1 160 ? -3.570 7.889 9.324 1.00 93.31 160 ARG A N 1
ATOM 1313 C CA . ARG A 1 160 ? -4.118 9.229 9.530 1.00 93.31 160 ARG A CA 1
ATOM 1314 C C . ARG A 1 160 ? -5.537 9.338 8.972 1.00 93.31 160 ARG A C 1
ATOM 1316 O O . ARG A 1 160 ? -6.422 9.743 9.713 1.00 93.31 160 ARG A O 1
ATOM 1323 N N . SER A 1 161 ? -5.768 8.903 7.732 1.00 93.44 161 SER A N 1
ATOM 1324 C CA . SER A 1 161 ? -7.096 8.948 7.112 1.00 93.44 161 SER A CA 1
ATOM 1325 C C . SER A 1 161 ? -8.157 8.172 7.893 1.00 93.44 161 SER A C 1
ATOM 1327 O O . SER A 1 161 ? -9.254 8.687 8.060 1.00 93.44 161 SER A O 1
ATOM 1329 N N . LEU A 1 162 ? -7.851 6.970 8.394 1.00 94.56 162 LEU A N 1
ATOM 1330 C CA . LEU A 1 162 ? -8.813 6.192 9.187 1.00 94.56 162 LEU A CA 1
ATOM 1331 C C . LEU A 1 162 ? -9.022 6.789 10.579 1.00 94.56 162 LEU A C 1
ATOM 1333 O O . LEU A 1 162 ? -10.153 6.943 11.028 1.00 94.56 162 LEU A O 1
ATOM 1337 N N . THR A 1 163 ? -7.941 7.173 11.260 1.00 93.31 163 THR A N 1
ATOM 1338 C CA . THR A 1 163 ? -8.036 7.766 12.602 1.00 93.31 163 THR A CA 1
ATOM 1339 C C . THR A 1 163 ? -8.719 9.131 12.604 1.00 93.31 163 THR A C 1
ATOM 1341 O O . THR A 1 163 ? -9.278 9.501 13.627 1.00 93.31 163 THR A O 1
ATOM 1344 N N . ASP A 1 164 ? -8.692 9.879 11.498 1.00 92.50 164 ASP A N 1
ATOM 1345 C CA . ASP A 1 164 ? -9.450 11.124 11.353 1.00 92.50 164 ASP A CA 1
ATOM 1346 C C . ASP A 1 164 ? -10.965 10.864 11.215 1.00 92.50 164 ASP A C 1
ATOM 1348 O O . ASP A 1 164 ? -11.742 11.722 11.609 1.00 92.50 164 ASP A O 1
ATOM 1352 N N . ILE A 1 165 ? -11.386 9.689 10.721 1.00 93.00 165 ILE A N 1
ATOM 1353 C CA . ILE A 1 165 ? -12.809 9.307 10.591 1.00 93.00 165 ILE A CA 1
ATOM 1354 C C . ILE A 1 165 ? -13.357 8.665 11.874 1.00 93.00 165 ILE A C 1
ATOM 1356 O O . ILE A 1 165 ? -14.536 8.801 12.173 1.00 93.00 165 ILE A O 1
ATOM 1360 N N . ILE A 1 166 ? -12.518 7.944 12.626 1.00 90.94 166 ILE A N 1
ATOM 1361 C CA . ILE A 1 166 ? -12.918 7.273 13.881 1.00 90.94 166 ILE A CA 1
ATOM 1362 C C . ILE A 1 166 ? -13.098 8.266 15.042 1.00 90.94 166 ILE A C 1
ATOM 1364 O O . ILE A 1 166 ? -13.694 7.923 16.063 1.00 90.94 166 ILE A O 1
ATOM 1368 N N . ARG A 1 167 ? -12.536 9.468 14.913 1.00 80.75 167 ARG A N 1
ATOM 1369 C CA . ARG A 1 167 ? -12.567 10.500 15.952 1.00 80.75 167 ARG A CA 1
ATOM 1370 C C . ARG A 1 167 ? -13.884 11.252 16.014 1.00 80.75 167 ARG A C 1
ATOM 1372 O O . ARG A 1 167 ? -14.520 11.433 14.958 1.00 80.75 167 ARG A O 1
#